Protein AF-A0AAW5JT83-F1 (afdb_monomer)

Foldseek 3Di:
DLQLWWAWDADPNDIDIDRQSDWDWDWDWDQADPVRDGDTDIDTDTDQWGDDPNDIGGFDDDPPVLSTSVSVCVVCVVVVVVVVVVVVVVVVVVD

InterPro domains:
  IPR014862 TrwC relaxase [PF08751] (3-95)

Radius of gyration: 16.68 Å; Cα contacts (8 Å, |Δi|>4): 148; chains: 1; bounding box: 38×32×41 Å

Mean predicted aligned error: 2.65 Å

Solvent-accessible surface area (backbone atoms only — not comparable to full-atom values): 5605 Å² total; per-residue (Å²): 113,47,82,56,24,22,25,68,47,75,55,99,90,45,77,47,74,43,80,46,55,40,71,49,73,50,80,44,81,47,53,59,39,98,87,70,43,88,36,80,46,68,51,72,47,70,53,75,42,30,55,55,96,91,39,81,40,50,54,19,76,32,89,84,82,44,70,11,29,63,43,47,50,60,76,39,46,68,58,52,52,49,51,53,52,52,55,51,48,56,57,62,77,70,109

Sequence (95 aa):
VEALASTRVMTDGQSETVLTGNLVMALFNHDTSRDQDPQLHTHVVVANVTQHNGEWKTLSSDKVGKTGFSENVLANRIAFGKIYQSELRQRVEAL

Secondary structure (DSSP, 8-state):
-GGG-EEEEEETTEEEEEE-----EEEEEEEE-TTSSEEEEEEEEEPS-EEETTEEEPPP--TTT--SHHHHHHHTHHHHHHHHHHHHHHHHHT-

pLDDT: mean 97.37, std 2.18, range [87.81, 98.75]

Structure (mmCIF, N/CA/C/O backbone):
data_AF-A0AAW5JT83-F1
#
_entry.id 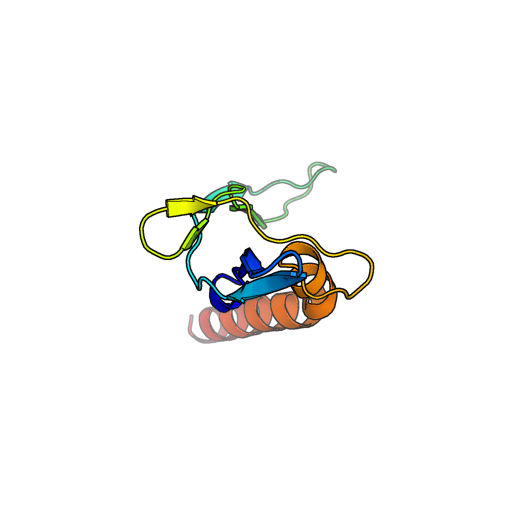  AF-A0AAW5JT83-F1
#
loop_
_atom_site.group_PDB
_atom_site.id
_atom_site.type_symbol
_atom_site.label_atom_id
_atom_site.label_alt_id
_atom_site.label_comp_id
_atom_site.label_asym_id
_atom_site.label_entity_id
_atom_site.label_seq_id
_atom_site.pdbx_PDB_ins_code
_atom_site.Cartn_x
_atom_site.Cartn_y
_atom_site.Cartn_z
_atom_site.occupancy
_atom_site.B_iso_or_equiv
_atom_site.auth_seq_id
_atom_site.auth_comp_id
_atom_site.auth_asym_id
_atom_site.auth_atom_id
_atom_site.pdbx_PDB_model_num
ATOM 1 N N . VAL A 1 1 ? 1.615 -6.202 2.737 1.00 96.06 1 VAL A N 1
ATOM 2 C CA . VAL A 1 1 ? 0.975 -4.906 3.074 1.00 96.06 1 VAL A CA 1
ATOM 3 C C . VAL A 1 1 ? -0.470 -5.104 3.504 1.00 96.06 1 VAL A C 1
ATOM 5 O O . VAL A 1 1 ? -0.795 -4.667 4.594 1.00 96.06 1 VAL A O 1
ATOM 8 N N . GLU A 1 2 ? -1.301 -5.808 2.727 1.00 98.06 2 GLU A N 1
ATOM 9 C CA . GLU A 1 2 ? -2.704 -6.112 3.081 1.00 98.06 2 GLU A CA 1
ATOM 10 C C . GLU A 1 2 ? -2.898 -6.715 4.480 1.00 98.06 2 GLU A C 1
ATOM 12 O O . GLU A 1 2 ? -3.801 -6.301 5.191 1.00 98.06 2 GLU A O 1
ATOM 17 N N . ALA A 1 3 ? -2.005 -7.600 4.932 1.00 98.00 3 ALA A N 1
ATOM 18 C CA . ALA A 1 3 ? -2.064 -8.163 6.286 1.00 98.00 3 ALA A CA 1
ATOM 19 C C . ALA A 1 3 ? -1.984 -7.118 7.424 1.00 98.00 3 ALA A C 1
ATOM 21 O O . ALA A 1 3 ? -2.327 -7.429 8.559 1.00 98.00 3 ALA A O 1
ATOM 22 N N . LEU A 1 4 ? -1.530 -5.890 7.141 1.00 98.25 4 LEU A N 1
ATOM 23 C CA . LEU A 1 4 ? -1.534 -4.778 8.099 1.00 98.25 4 LEU A CA 1
ATOM 24 C C . LEU A 1 4 ? -2.807 -3.924 8.027 1.00 98.25 4 LEU A C 1
ATOM 26 O O . LEU A 1 4 ? -2.967 -3.012 8.842 1.00 98.25 4 LEU A O 1
ATOM 30 N N . ALA A 1 5 ? -3.679 -4.162 7.040 1.00 98.56 5 ALA A N 1
ATOM 31 C CA . ALA A 1 5 ? -4.916 -3.417 6.865 1.00 98.56 5 ALA A CA 1
ATOM 32 C C . ALA A 1 5 ? -5.727 -3.463 8.155 1.00 98.56 5 ALA A C 1
ATOM 34 O O . ALA A 1 5 ? -5.938 -4.524 8.745 1.00 98.56 5 ALA A O 1
ATOM 35 N N . SER A 1 6 ? -6.136 -2.286 8.601 1.00 98.62 6 SER A N 1
ATOM 36 C CA . SER A 1 6 ? -6.883 -2.109 9.833 1.00 98.62 6 SER A CA 1
ATOM 37 C C . SER A 1 6 ? -7.814 -0.922 9.717 1.00 98.62 6 SER A C 1
ATOM 39 O O . SER A 1 6 ? -7.594 -0.013 8.916 1.00 98.62 6 SER A O 1
ATOM 41 N N . THR A 1 7 ? -8.845 -0.922 10.551 1.00 98.50 7 THR A N 1
ATOM 42 C CA . THR A 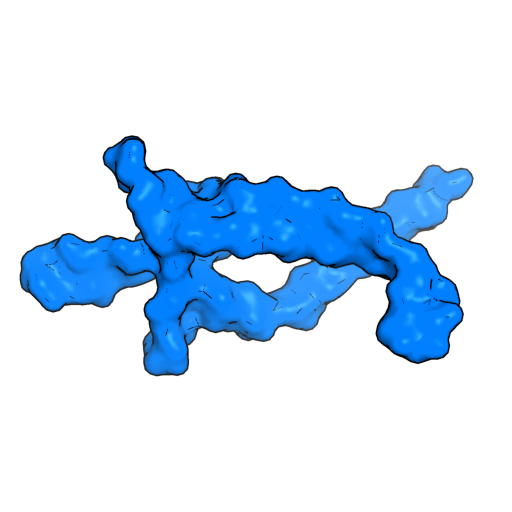1 7 ? -9.786 0.182 10.714 1.00 98.50 7 THR A CA 1
ATOM 43 C C . THR A 1 7 ? -9.913 0.549 12.187 1.00 98.50 7 THR A C 1
ATOM 45 O O . THR A 1 7 ? -9.445 -0.174 13.067 1.00 98.50 7 THR A O 1
ATOM 48 N N . ARG A 1 8 ? -10.513 1.705 12.458 1.00 97.06 8 ARG A N 1
ATOM 49 C CA . ARG A 1 8 ? -10.825 2.147 13.814 1.00 97.06 8 ARG A CA 1
ATOM 50 C C . ARG A 1 8 ? -12.241 1.702 14.169 1.00 97.06 8 ARG A C 1
ATOM 52 O O . ARG A 1 8 ? -13.175 1.969 13.415 1.00 97.06 8 ARG A O 1
ATOM 59 N N . VAL A 1 9 ? -12.397 1.071 15.324 1.00 96.31 9 VAL A N 1
ATOM 60 C CA . VAL A 1 9 ? -13.691 0.687 15.898 1.00 96.31 9 VAL A CA 1
ATOM 61 C C . VAL A 1 9 ? -13.856 1.410 17.233 1.00 96.31 9 VAL A C 1
ATOM 63 O O . VAL A 1 9 ? -12.873 1.663 17.926 1.00 96.31 9 VAL A O 1
ATOM 66 N N . MET A 1 10 ? -15.084 1.809 17.561 1.00 94.75 10 MET A N 1
ATOM 67 C CA . MET A 1 10 ? -15.415 2.394 18.857 1.00 94.75 10 MET A CA 1
ATOM 68 C C . MET A 1 10 ? -16.389 1.472 19.582 1.00 94.75 10 MET A C 1
ATOM 70 O O . MET A 1 10 ? -17.470 1.200 19.062 1.00 94.75 10 MET A O 1
ATOM 74 N N . THR A 1 11 ? -16.005 1.047 20.781 1.00 93.88 11 THR A N 1
ATOM 75 C CA . THR A 1 11 ? -16.780 0.161 21.652 1.00 93.88 11 THR A CA 1
ATOM 76 C C . THR A 1 11 ? -16.888 0.841 23.012 1.00 93.88 11 THR A C 1
ATOM 78 O O . THR A 1 11 ? -15.874 1.240 23.580 1.00 93.88 11 THR A O 1
ATOM 81 N N . ASP A 1 12 ? -18.110 1.070 23.499 1.00 95.12 12 ASP A N 1
ATOM 82 C CA . ASP A 1 12 ? -18.378 1.717 24.797 1.00 95.12 12 ASP A CA 1
ATOM 83 C C . ASP A 1 12 ? -17.623 3.048 25.017 1.00 95.12 12 ASP A C 1
ATOM 85 O O . ASP A 1 12 ? -17.131 3.356 26.103 1.00 95.12 12 ASP A O 1
ATOM 89 N N . GLY A 1 13 ? -17.501 3.852 23.952 1.00 93.88 13 GLY A N 1
ATOM 90 C CA . GLY A 1 13 ? -16.814 5.150 23.969 1.00 93.88 13 GLY A CA 1
ATOM 91 C C . GLY A 1 13 ? -15.283 5.080 23.905 1.00 93.88 13 GLY A C 1
ATOM 92 O O . GLY A 1 13 ? -14.631 6.123 23.849 1.00 93.88 13 GLY A O 1
ATOM 93 N N . GLN A 1 14 ? -14.697 3.883 23.862 1.00 92.44 14 GLN A N 1
ATOM 94 C CA 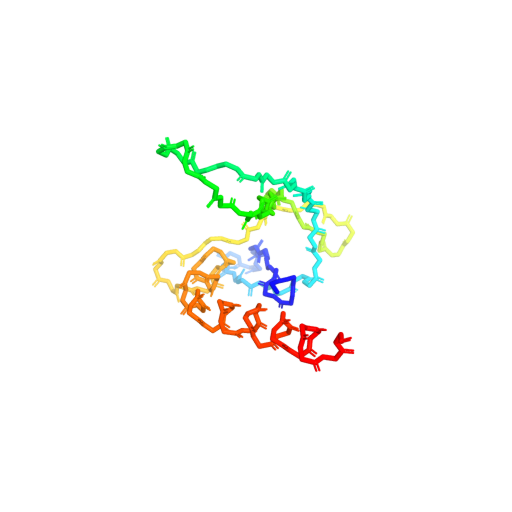. GLN A 1 14 ? -13.260 3.675 23.693 1.00 92.44 14 GLN A CA 1
ATOM 95 C C . GLN A 1 14 ? -12.945 3.298 22.247 1.00 92.44 14 GLN A C 1
ATOM 97 O O . GLN A 1 14 ? -13.613 2.464 21.641 1.00 92.44 14 GLN A O 1
ATOM 102 N N . SER A 1 15 ? -11.934 3.948 21.673 1.00 92.19 15 SER A N 1
ATOM 103 C CA . SER A 1 15 ? -11.496 3.696 20.303 1.00 92.19 15 SER A CA 1
ATOM 104 C C . SER A 1 15 ? -10.346 2.699 20.286 1.00 92.19 15 SER A C 1
ATOM 106 O O . SER A 1 15 ? -9.349 2.900 20.974 1.00 92.19 15 SER A O 1
ATOM 108 N N . GLU A 1 16 ? -10.427 1.715 19.400 1.00 94.56 16 GLU A N 1
ATOM 109 C CA . GLU A 1 16 ? -9.377 0.726 19.162 1.00 94.56 16 GLU A CA 1
ATOM 110 C C . GLU A 1 16 ? -9.105 0.540 17.663 1.00 94.56 16 GLU A C 1
ATOM 112 O O . GLU A 1 16 ? -9.945 0.846 16.811 1.00 94.56 16 GLU A O 1
ATOM 117 N N . THR A 1 17 ? -7.904 0.063 17.336 1.00 97.12 17 THR A N 1
ATOM 118 C CA . THR A 1 17 ? -7.532 -0.314 15.969 1.00 97.12 17 THR A CA 1
ATOM 119 C C . THR A 1 17 ? -7.679 -1.823 15.818 1.00 97.12 17 THR A C 1
ATOM 121 O O . THR A 1 17 ? -7.054 -2.578 16.558 1.00 97.12 17 THR A O 1
ATOM 124 N N . VAL A 1 18 ? -8.464 -2.262 14.834 1.00 97.50 18 VAL A N 1
ATOM 125 C CA . VAL A 1 18 ? -8.733 -3.682 14.562 1.00 97.50 18 VAL A CA 1
ATOM 126 C C . VAL A 1 18 ? -8.247 -4.032 13.161 1.00 97.50 18 VAL A C 1
ATOM 128 O O . VAL A 1 18 ? -8.482 -3.279 12.212 1.00 97.50 18 VAL A O 1
ATOM 131 N N . LEU A 1 19 ? -7.558 -5.167 13.021 1.00 98.38 19 LEU A N 1
ATOM 132 C CA . LEU A 1 19 ? -7.118 -5.682 11.724 1.00 98.38 19 LEU A CA 1
ATOM 133 C C . LEU A 1 19 ? -8.321 -6.133 10.888 1.00 98.38 19 LEU A C 1
ATOM 135 O O . LEU A 1 19 ? -9.202 -6.838 11.371 1.00 98.38 19 LEU A O 1
ATOM 139 N N . THR A 1 20 ? -8.327 -5.752 9.617 1.00 98.44 20 THR A N 1
ATOM 140 C CA . THR A 1 20 ? -9.356 -6.128 8.639 1.00 98.44 20 THR A CA 1
ATOM 141 C C . THR A 1 20 ? -8.819 -7.083 7.579 1.00 98.44 20 THR A C 1
ATOM 143 O O . THR A 1 20 ? -9.578 -7.878 7.031 1.00 98.44 20 THR A O 1
ATOM 146 N N . GLY A 1 21 ? -7.515 -7.021 7.285 1.00 98.31 21 GLY A N 1
ATOM 147 C CA . GLY A 1 21 ? -6.843 -7.950 6.373 1.00 98.31 21 GLY A CA 1
ATOM 148 C C . GLY A 1 21 ? -7.319 -7.891 4.919 1.00 98.31 21 GLY A C 1
ATOM 149 O O . GLY A 1 21 ? -7.128 -8.862 4.197 1.00 98.31 21 GLY A O 1
ATOM 150 N N . ASN A 1 22 ? -7.951 -6.793 4.494 1.00 98.75 22 ASN A N 1
ATOM 151 C CA . ASN A 1 22 ? -8.413 -6.604 3.118 1.00 98.75 22 ASN A CA 1
ATOM 152 C C . ASN A 1 22 ? -8.230 -5.151 2.658 1.00 98.75 22 ASN A C 1
ATOM 154 O O . ASN A 1 22 ? -8.439 -4.214 3.435 1.00 98.75 22 ASN A O 1
ATOM 158 N N . LEU A 1 23 ? -7.843 -4.962 1.394 1.00 98.69 23 LEU A N 1
ATOM 159 C CA . LEU A 1 23 ? -7.640 -3.650 0.770 1.00 98.69 23 LEU A CA 1
ATOM 160 C C . LEU A 1 23 ? -8.230 -3.601 -0.641 1.00 98.69 23 LEU A C 1
ATOM 162 O O . LEU A 1 23 ? -8.288 -4.605 -1.344 1.00 98.69 23 LEU A O 1
ATOM 166 N N . VAL A 1 24 ? -8.556 -2.391 -1.098 1.00 98.62 24 VAL A N 1
ATOM 167 C CA . VAL A 1 24 ? -8.739 -2.094 -2.525 1.00 98.62 24 VAL A CA 1
ATOM 168 C C . VAL A 1 24 ? -7.492 -1.362 -3.021 1.00 98.62 24 VAL A C 1
ATOM 170 O O . VAL A 1 24 ? -7.133 -0.309 -2.487 1.00 98.62 24 VAL A O 1
ATOM 173 N N . MET A 1 25 ? -6.812 -1.929 -4.021 1.00 98.69 25 MET A N 1
ATOM 174 C CA . MET A 1 25 ? -5.545 -1.410 -4.547 1.00 98.69 25 MET A CA 1
ATOM 175 C C . MET A 1 25 ? -5.550 -1.353 -6.075 1.00 98.69 25 MET A C 1
ATOM 177 O O . MET A 1 25 ? -6.071 -2.253 -6.729 1.00 98.69 25 MET A O 1
ATOM 181 N N . ALA A 1 26 ? -4.917 -0.325 -6.637 1.00 98.69 26 ALA A N 1
ATOM 182 C CA . ALA A 1 26 ? -4.634 -0.212 -8.065 1.00 98.69 26 ALA A CA 1
ATOM 183 C C . ALA A 1 26 ? -3.118 -0.119 -8.287 1.00 98.69 26 ALA A C 1
ATOM 185 O O . ALA A 1 26 ? -2.431 0.623 -7.584 1.00 98.69 26 ALA A O 1
ATOM 186 N N . LEU A 1 27 ? -2.597 -0.902 -9.234 1.00 98.75 27 LEU A N 1
ATOM 187 C CA . LEU A 1 27 ? -1.169 -0.992 -9.536 1.00 98.75 27 LEU A CA 1
ATOM 188 C C . LEU A 1 27 ? -0.900 -0.347 -10.895 1.00 98.75 27 LEU A C 1
ATOM 190 O O . LEU A 1 27 ? -1.429 -0.799 -11.908 1.00 98.75 27 LEU A O 1
ATOM 194 N N . PHE A 1 28 ? -0.052 0.678 -10.911 1.00 98.75 28 PHE A N 1
ATOM 195 C CA . PHE A 1 28 ? 0.353 1.382 -12.127 1.00 98.75 28 PHE A CA 1
ATOM 196 C C . PHE A 1 28 ? 1.862 1.242 -12.312 1.00 98.75 28 PHE A C 1
ATOM 198 O O . PHE A 1 28 ? 2.629 1.718 -11.477 1.00 98.75 28 PHE A O 1
ATOM 205 N N . ASN A 1 29 ? 2.287 0.572 -13.382 1.00 98.69 29 ASN A N 1
ATOM 206 C CA . ASN A 1 29 ? 3.702 0.404 -13.712 1.00 98.69 29 ASN A CA 1
ATOM 207 C C . ASN A 1 29 ? 4.178 1.563 -14.576 1.00 98.69 29 ASN A C 1
ATOM 209 O O . ASN A 1 29 ? 3.588 1.827 -15.621 1.00 98.69 29 ASN A O 1
ATOM 213 N N . HIS A 1 30 ? 5.247 2.214 -14.142 1.00 98.50 30 HIS A N 1
ATOM 214 C CA . HIS A 1 30 ? 5.903 3.322 -14.820 1.00 98.50 30 HIS A CA 1
ATOM 215 C C . HIS A 1 30 ? 7.385 2.983 -15.036 1.00 98.50 30 HIS A C 1
ATOM 217 O O . HIS A 1 30 ? 7.954 2.141 -14.338 1.00 98.50 30 HIS A O 1
ATOM 223 N N . ASP A 1 31 ? 8.018 3.652 -15.992 1.00 98.56 31 ASP A N 1
ATOM 224 C CA . ASP A 1 31 ? 9.380 3.359 -16.458 1.00 98.56 31 ASP A CA 1
ATOM 225 C C . ASP A 1 31 ? 10.361 4.532 -16.315 1.00 98.56 31 ASP A C 1
ATOM 227 O O . ASP A 1 31 ? 11.566 4.346 -16.492 1.00 98.56 31 ASP A O 1
ATOM 231 N N . THR A 1 32 ? 9.869 5.716 -15.951 1.00 98.31 32 THR A N 1
ATOM 232 C CA . THR A 1 32 ? 10.634 6.966 -15.979 1.00 98.31 32 THR A CA 1
ATOM 233 C C . THR A 1 32 ? 10.562 7.685 -14.631 1.00 98.31 32 THR A C 1
ATOM 235 O O . THR A 1 32 ? 9.490 7.802 -14.033 1.00 98.31 32 THR A O 1
ATOM 238 N N . SER A 1 33 ? 11.704 8.154 -14.127 1.00 98.38 33 SER A N 1
ATOM 239 C CA . SER A 1 33 ? 11.823 8.859 -12.848 1.00 98.38 33 SER A CA 1
ATOM 240 C C . SER A 1 33 ? 11.317 10.305 -12.934 1.00 98.38 33 SER A C 1
ATOM 242 O O . SER A 1 33 ? 11.014 10.829 -14.005 1.00 98.38 33 SER A O 1
ATOM 244 N N . ARG A 1 34 ? 11.269 11.000 -11.789 1.00 97.81 34 ARG A N 1
ATOM 245 C CA . ARG A 1 34 ? 10.967 12.444 -11.754 1.00 97.81 34 ARG A CA 1
ATOM 246 C C . ARG A 1 34 ? 12.004 13.294 -12.494 1.00 97.81 34 ARG A C 1
ATOM 248 O O . ARG A 1 34 ? 11.641 14.347 -13.007 1.00 97.81 34 ARG A O 1
ATOM 255 N N . ASP A 1 35 ? 13.243 12.815 -12.559 1.00 98.44 35 ASP A N 1
ATOM 256 C CA . ASP A 1 35 ? 14.362 13.469 -13.243 1.00 98.44 35 ASP A CA 1
ATOM 257 C C . ASP A 1 35 ? 14.494 13.000 -14.707 1.00 98.44 35 ASP A C 1
ATOM 259 O O . ASP A 1 35 ? 15.445 13.360 -15.389 1.00 98.44 35 ASP A O 1
ATOM 263 N N . GLN A 1 36 ? 13.509 12.241 -15.210 1.00 97.75 36 GLN A N 1
ATOM 264 C CA . GLN A 1 36 ? 13.439 11.684 -16.569 1.00 97.75 36 GLN A CA 1
ATOM 265 C C . GLN A 1 36 ? 14.461 10.582 -16.893 1.00 97.75 36 GLN A C 1
ATOM 267 O O . GLN A 1 36 ? 14.640 10.216 -18.054 1.00 97.75 36 GLN A O 1
ATOM 272 N N . ASP A 1 37 ? 15.080 10.000 -15.868 1.00 98.62 37 ASP A N 1
ATOM 273 C CA . ASP A 1 37 ? 15.951 8.833 -16.016 1.00 98.62 37 A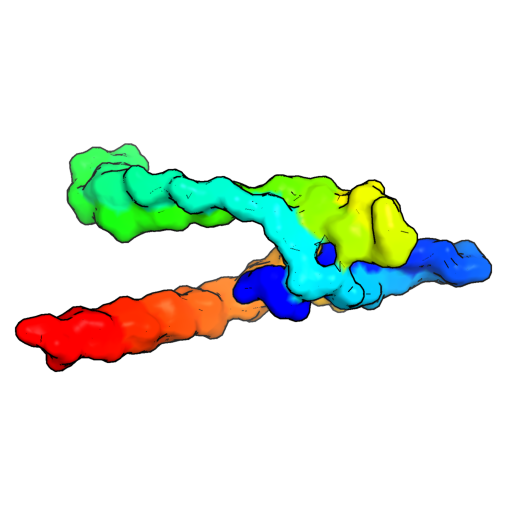SP A CA 1
ATOM 274 C C . ASP A 1 37 ? 15.153 7.518 -16.032 1.00 98.62 37 ASP A C 1
ATOM 276 O O . ASP A 1 37 ? 14.095 7.436 -15.396 1.00 98.62 37 ASP A O 1
ATOM 280 N N . PRO A 1 38 ? 15.669 6.443 -16.664 1.00 98.69 38 PRO A N 1
ATOM 281 C CA . PRO A 1 38 ? 15.078 5.114 -16.561 1.00 98.69 38 PRO A CA 1
ATOM 282 C C . PRO A 1 38 ? 14.966 4.655 -15.103 1.00 98.69 38 PRO A C 1
ATOM 284 O O . PRO A 1 38 ? 15.959 4.495 -14.390 1.00 98.69 38 PRO A O 1
ATOM 287 N N . GLN A 1 39 ? 13.738 4.412 -14.660 1.00 98.62 39 GLN A N 1
ATOM 288 C CA . GLN A 1 39 ? 13.433 3.942 -13.316 1.00 98.62 39 GLN A CA 1
ATOM 289 C C . GLN A 1 39 ? 12.129 3.147 -13.345 1.00 98.62 39 GLN A C 1
ATOM 291 O O . GLN A 1 39 ? 11.043 3.703 -13.191 1.00 98.62 39 GLN A O 1
ATOM 296 N N . LEU A 1 40 ? 12.233 1.825 -13.504 1.00 98.38 40 LEU A N 1
ATOM 297 C CA . LEU A 1 40 ? 11.081 0.932 -13.394 1.00 98.38 40 LEU A CA 1
ATOM 298 C C . LEU A 1 40 ? 10.530 0.963 -11.962 1.00 98.38 40 LEU A C 1
ATOM 300 O O . LEU A 1 40 ? 11.236 0.622 -11.009 1.00 98.38 40 LEU A O 1
ATOM 304 N N . HIS A 1 41 ? 9.268 1.358 -11.806 1.00 98.50 41 HIS A N 1
ATOM 305 C CA . HIS A 1 41 ? 8.587 1.378 -10.515 1.00 98.50 41 HIS A CA 1
ATOM 306 C C . HIS A 1 41 ? 7.080 1.163 -10.659 1.00 98.50 41 HIS A C 1
ATOM 308 O O . HIS A 1 41 ? 6.484 1.415 -11.704 1.00 98.50 41 HIS A O 1
ATOM 314 N N . THR A 1 42 ? 6.450 0.719 -9.573 1.00 98.69 42 THR A N 1
ATOM 315 C CA . THR A 1 42 ? 4.999 0.537 -9.503 1.00 98.69 42 THR A CA 1
ATOM 316 C C . THR A 1 42 ? 4.413 1.473 -8.456 1.00 98.69 42 THR A C 1
ATOM 318 O O . THR A 1 42 ? 4.756 1.395 -7.275 1.00 98.69 42 THR A O 1
ATOM 321 N N . HIS A 1 43 ? 3.472 2.321 -8.862 1.00 98.56 43 HIS A N 1
ATOM 322 C CA . HIS A 1 43 ? 2.585 3.003 -7.931 1.00 98.56 43 HIS A CA 1
ATOM 323 C C . HIS A 1 43 ? 1.489 2.037 -7.489 1.00 98.56 43 HIS A C 1
ATOM 325 O O . HIS A 1 43 ? 0.566 1.739 -8.245 1.00 98.56 43 HIS A O 1
ATOM 331 N N . VAL A 1 44 ? 1.587 1.555 -6.251 1.00 98.44 44 VAL A N 1
ATOM 332 C CA . VAL A 1 44 ? 0.513 0.799 -5.597 1.00 98.44 44 VAL A CA 1
ATOM 333 C C . VAL A 1 44 ? -0.367 1.790 -4.840 1.00 98.44 44 VAL A C 1
ATOM 335 O O . VAL A 1 44 ? -0.051 2.194 -3.721 1.00 98.44 44 VAL A O 1
ATOM 338 N N . VAL A 1 45 ? -1.453 2.228 -5.472 1.00 98.56 45 VAL A N 1
ATOM 339 C CA . VAL A 1 45 ? -2.415 3.157 -4.872 1.00 98.56 45 VAL A CA 1
ATOM 340 C C . VAL A 1 45 ? -3.387 2.361 -4.011 1.00 98.56 45 VAL A C 1
ATOM 342 O O . VAL A 1 45 ? -4.132 1.530 -4.524 1.00 98.56 45 VAL A O 1
ATOM 345 N N . VAL A 1 46 ? -3.382 2.618 -2.703 1.00 98.56 46 VAL A N 1
ATOM 346 C CA . VAL A 1 46 ? -4.289 1.992 -1.731 1.00 98.56 46 VAL A CA 1
ATOM 347 C C . VAL A 1 46 ? -5.456 2.940 -1.465 1.00 98.56 46 VAL A C 1
ATOM 349 O O . VAL A 1 46 ? -5.246 4.062 -1.001 1.00 98.56 46 VAL A O 1
ATOM 352 N N . ALA A 1 47 ? -6.683 2.510 -1.754 1.00 98.62 47 ALA A N 1
ATOM 353 C CA . ALA A 1 47 ? -7.871 3.299 -1.449 1.00 98.62 47 ALA A CA 1
ATOM 354 C C . ALA A 1 47 ? -8.112 3.343 0.070 1.00 98.62 47 ALA A C 1
ATOM 356 O O . ALA A 1 47 ? -7.882 2.357 0.769 1.00 98.62 47 ALA A O 1
ATOM 357 N N . ASN A 1 48 ? -8.611 4.470 0.592 1.00 98.69 48 ASN A N 1
ATOM 358 C CA . ASN A 1 48 ? -8.934 4.629 2.016 1.00 98.69 48 ASN A CA 1
ATOM 359 C C . ASN A 1 48 ? -10.257 3.933 2.394 1.00 98.69 48 ASN A C 1
ATOM 361 O O . ASN A 1 48 ? -11.166 4.556 2.942 1.00 98.69 48 ASN A O 1
ATOM 365 N N . VAL A 1 49 ? -10.373 2.653 2.049 1.00 98.38 49 VAL A N 1
ATOM 366 C CA . VAL A 1 49 ? -11.521 1.800 2.344 1.00 98.38 49 VAL A CA 1
ATOM 367 C C . VAL A 1 49 ? -11.048 0.390 2.683 1.00 98.38 49 VAL A C 1
ATOM 369 O O . VAL A 1 49 ? -10.130 -0.146 2.065 1.00 98.38 49 VAL A O 1
ATOM 372 N N . THR A 1 50 ? -11.694 -0.216 3.668 1.00 98.75 50 THR A N 1
ATOM 373 C CA . THR A 1 50 ? -11.531 -1.622 4.034 1.00 98.75 50 THR A CA 1
ATOM 374 C C . THR A 1 50 ? -12.844 -2.136 4.613 1.00 98.75 50 THR A C 1
ATOM 376 O O . THR A 1 50 ? -13.598 -1.368 5.218 1.00 98.75 50 THR A O 1
ATOM 379 N N . GLN A 1 51 ? -13.156 -3.409 4.396 1.00 98.56 51 GLN A N 1
ATOM 380 C CA . GLN A 1 51 ? -14.376 -4.020 4.898 1.00 98.56 51 GLN A CA 1
ATOM 381 C C . GLN A 1 51 ? -14.151 -4.607 6.296 1.00 98.56 51 GLN A C 1
ATOM 383 O O . GLN A 1 51 ? -13.177 -5.320 6.537 1.00 98.56 51 GLN A O 1
ATOM 388 N N . HIS A 1 52 ? -15.075 -4.339 7.216 1.00 98.38 52 HIS A N 1
ATOM 389 C CA . HIS A 1 52 ? -15.103 -4.920 8.555 1.00 98.38 52 HIS A CA 1
ATOM 390 C C . HIS A 1 52 ? -16.555 -5.214 8.944 1.00 98.38 52 HIS A C 1
ATOM 392 O O . HIS A 1 52 ? -17.374 -4.298 8.995 1.00 98.38 52 HIS A O 1
ATOM 398 N N . ASN A 1 53 ? -16.879 -6.485 9.203 1.00 96.81 53 ASN A N 1
ATOM 399 C CA . ASN A 1 53 ? -18.232 -6.954 9.544 1.00 96.81 53 ASN A CA 1
ATOM 400 C C . ASN A 1 53 ? -19.322 -6.508 8.548 1.00 96.81 53 ASN A C 1
ATOM 402 O O . ASN A 1 53 ? -20.398 -6.071 8.942 1.00 96.81 53 ASN A O 1
ATOM 406 N N . GLY A 1 54 ? -19.036 -6.602 7.245 1.00 97.31 54 GLY A N 1
ATOM 407 C CA . GLY A 1 54 ? -19.977 -6.244 6.173 1.00 97.31 54 GLY A CA 1
ATOM 408 C C . GLY A 1 54 ? -20.058 -4.748 5.852 1.00 97.31 54 GLY A C 1
ATOM 409 O O . GLY A 1 54 ? -20.626 -4.381 4.827 1.00 97.31 54 GLY A O 1
ATOM 410 N N . GLU A 1 55 ? -19.435 -3.886 6.656 1.00 97.50 55 GLU A N 1
ATOM 411 C CA . GLU A 1 55 ? -19.408 -2.438 6.443 1.00 97.50 55 GLU A CA 1
ATOM 412 C C . GLU A 1 55 ? -18.088 -1.984 5.819 1.00 97.50 55 GLU A C 1
ATOM 414 O O . GLU A 1 55 ? -17.020 -2.496 6.157 1.00 97.50 55 GLU A O 1
ATOM 419 N N . TRP A 1 56 ? -18.148 -0.968 4.958 1.00 98.38 56 TRP A N 1
ATOM 420 C CA . TRP A 1 56 ? -16.962 -0.265 4.472 1.00 98.38 56 TRP A CA 1
ATOM 421 C C . TRP A 1 56 ? -16.574 0.847 5.443 1.00 98.38 56 TRP A C 1
ATOM 423 O O . TRP A 1 56 ? -17.385 1.716 5.760 1.00 98.38 56 TRP A O 1
ATOM 433 N N . LYS A 1 57 ? -15.320 0.835 5.896 1.00 98.44 57 LYS A N 1
ATOM 434 C CA . LYS A 1 57 ? -14.754 1.822 6.825 1.00 98.44 57 LYS A CA 1
ATOM 435 C C . LYS A 1 57 ? -13.457 2.392 6.271 1.00 98.44 57 LYS A C 1
ATOM 437 O O . LYS A 1 57 ? -12.838 1.801 5.388 1.00 98.44 57 LYS A O 1
ATOM 442 N N . THR A 1 58 ? -13.024 3.534 6.796 1.00 98.44 58 THR A N 1
ATOM 443 C CA . THR A 1 58 ? -11.709 4.092 6.455 1.00 98.44 58 THR A CA 1
ATOM 444 C C . THR A 1 58 ? -10.592 3.240 7.048 1.00 98.44 58 THR A C 1
ATOM 446 O O . THR A 1 58 ? -10.774 2.586 8.080 1.00 98.44 58 TH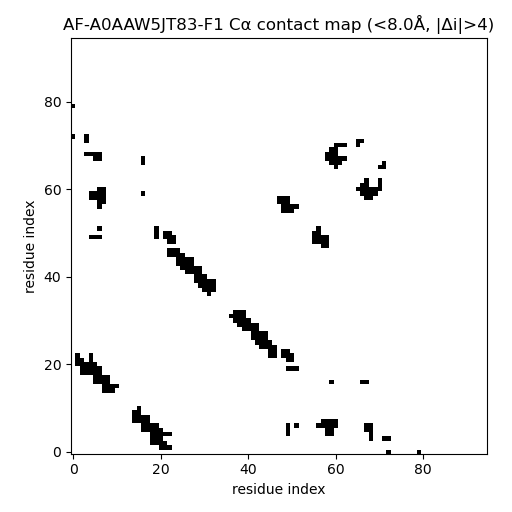R A O 1
ATOM 449 N N . LEU A 1 59 ? -9.411 3.292 6.440 1.00 98.56 59 LEU A N 1
ATOM 450 C CA . LEU A 1 59 ? -8.211 2.727 7.042 1.00 98.56 59 LEU A CA 1
ATOM 451 C C . LEU A 1 59 ? -7.868 3.483 8.329 1.00 98.56 59 LEU A C 1
ATOM 453 O O . LEU A 1 59 ? -8.119 4.685 8.463 1.00 98.56 59 LEU A O 1
ATOM 457 N N . SER A 1 60 ? -7.334 2.760 9.306 1.00 97.19 60 SER A N 1
ATOM 458 C CA . SER A 1 60 ? -6.979 3.313 10.605 1.00 97.19 60 SER A CA 1
ATOM 459 C C . SER A 1 60 ? -5.795 4.279 10.478 1.00 97.19 60 SER A C 1
ATOM 461 O O . SER A 1 60 ? -4.841 4.052 9.731 1.00 97.19 60 SER A O 1
ATOM 463 N N . SER A 1 61 ? -5.841 5.354 11.260 1.00 94.19 61 SER A N 1
ATOM 464 C CA . SER A 1 61 ? -4.687 6.206 11.535 1.00 94.19 61 SER A CA 1
ATOM 465 C C . SER A 1 61 ? -4.655 6.503 13.025 1.00 94.19 61 SER A C 1
ATOM 467 O O . SER A 1 61 ? -5.680 6.824 13.638 1.00 94.19 61 SER A O 1
ATOM 469 N N . ASP A 1 62 ? -3.476 6.372 13.614 1.00 91.81 62 ASP A N 1
ATOM 470 C CA . ASP A 1 62 ? -3.219 6.699 15.010 1.00 91.81 62 ASP A CA 1
ATOM 471 C C . ASP A 1 62 ? -1.772 7.166 15.145 1.00 91.81 62 ASP A C 1
ATOM 473 O O . ASP A 1 62 ? -0.854 6.378 15.340 1.00 91.81 62 ASP A O 1
ATOM 477 N N . LYS A 1 63 ? -1.559 8.477 15.033 1.00 87.81 63 LYS A N 1
ATOM 478 C CA . LYS A 1 63 ? -0.216 9.068 15.090 1.00 87.81 63 LYS A CA 1
ATOM 479 C C . LYS A 1 63 ? 0.400 9.051 16.491 1.00 87.81 63 LYS A C 1
ATOM 481 O O . LYS A 1 63 ? 1.616 9.199 16.600 1.00 87.81 63 LYS A O 1
ATOM 486 N N . VAL A 1 64 ? -0.418 8.905 17.537 1.00 88.94 64 VAL A N 1
ATOM 487 C CA . VAL A 1 64 ? 0.037 8.937 18.933 1.00 88.94 64 VAL A CA 1
ATOM 488 C C . VAL A 1 64 ? 0.480 7.543 19.357 1.00 88.94 64 VAL A C 1
ATOM 490 O O . VAL A 1 64 ? 1.650 7.354 19.685 1.00 88.94 64 VAL A O 1
ATOM 493 N N . GLY A 1 65 ? -0.421 6.561 19.290 1.00 91.00 65 GLY A N 1
ATOM 494 C CA . GLY A 1 65 ? -0.123 5.172 19.643 1.00 91.00 65 GLY A CA 1
ATOM 495 C C . GLY A 1 65 ? 0.595 4.398 18.537 1.00 91.00 65 GLY A C 1
ATOM 496 O O . GLY A 1 65 ? 1.121 3.319 18.794 1.00 91.00 65 GLY A O 1
ATOM 497 N N . LYS A 1 66 ? 0.657 4.946 17.313 1.00 94.06 66 LYS A N 1
ATOM 498 C CA . LYS A 1 66 ? 1.252 4.311 16.121 1.00 94.06 66 LYS A CA 1
ATOM 499 C C . LYS A 1 66 ? 0.645 2.944 15.806 1.00 94.06 66 LYS A C 1
ATOM 501 O O . LYS A 1 66 ? 1.303 2.090 15.220 1.00 94.06 66 LYS A O 1
ATOM 506 N N . THR A 1 67 ? -0.623 2.754 16.170 1.00 94.88 67 THR A N 1
ATOM 507 C CA . THR A 1 67 ? -1.356 1.506 15.925 1.00 94.88 67 THR A CA 1
ATOM 508 C C . THR A 1 67 ? -2.020 1.468 14.549 1.00 94.88 67 THR A C 1
ATOM 510 O O . THR A 1 67 ? -2.406 0.397 14.094 1.00 94.88 67 THR A O 1
ATOM 513 N N . GLY A 1 68 ? -2.129 2.613 13.866 1.00 97.12 68 GLY A N 1
ATOM 514 C CA . GLY A 1 68 ? -2.830 2.736 12.591 1.00 97.12 68 GLY A CA 1
ATOM 515 C C . GLY A 1 68 ? -2.107 2.104 11.397 1.00 97.12 68 GLY A C 1
ATOM 516 O O . GLY A 1 68 ? -0.909 1.802 11.443 1.00 97.12 68 GLY A O 1
ATOM 517 N N . PHE A 1 69 ? -2.834 1.923 10.296 1.00 98.12 69 PHE A N 1
ATOM 518 C CA . PHE A 1 69 ? -2.339 1.308 9.066 1.00 98.12 69 PHE A CA 1
ATOM 519 C C . PHE A 1 69 ? -1.156 2.086 8.480 1.00 98.12 69 PHE A C 1
ATOM 521 O O . PHE A 1 69 ? -0.097 1.506 8.231 1.00 98.12 69 PHE A O 1
ATOM 528 N N . SER A 1 70 ? -1.298 3.404 8.298 1.00 95.62 70 SER A N 1
ATOM 529 C CA . SER A 1 70 ? -0.241 4.250 7.726 1.00 95.62 70 SER A CA 1
ATOM 530 C C . SER A 1 70 ? 1.023 4.252 8.577 1.00 95.62 70 SER A C 1
ATOM 532 O O . SER A 1 70 ? 2.134 4.191 8.045 1.00 95.62 70 SER A O 1
ATOM 534 N N . GLU A 1 71 ? 0.865 4.289 9.900 1.00 97.44 71 GLU A N 1
ATOM 535 C CA . GLU A 1 71 ? 1.989 4.289 10.830 1.00 97.44 71 GLU A CA 1
ATOM 536 C C . GLU A 1 71 ? 2.740 2.954 10.791 1.00 97.44 71 GLU A C 1
ATOM 538 O O . GLU A 1 71 ? 3.971 2.952 10.720 1.00 97.44 71 GLU A O 1
ATOM 543 N N . ASN A 1 72 ? 2.023 1.828 10.736 1.00 97.75 72 ASN A N 1
ATOM 544 C CA . ASN A 1 72 ? 2.631 0.505 10.611 1.00 97.75 72 ASN A CA 1
ATOM 545 C C . ASN A 1 72 ? 3.319 0.297 9.255 1.00 97.75 72 ASN A C 1
ATOM 547 O O . ASN A 1 72 ? 4.410 -0.278 9.205 1.00 97.75 72 ASN A O 1
ATOM 551 N N . VAL A 1 73 ? 2.741 0.800 8.158 1.00 97.31 73 VAL A N 1
ATOM 552 C CA . VAL A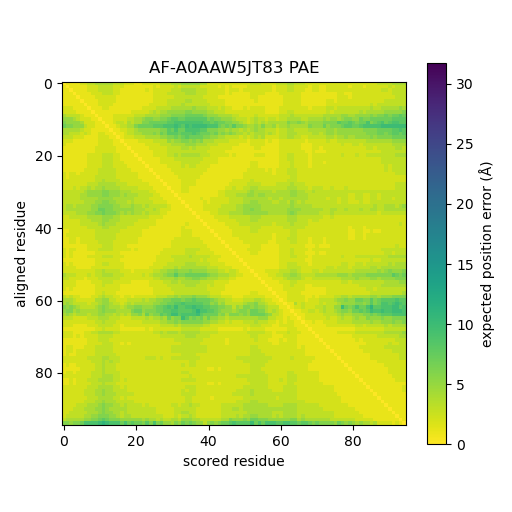 1 73 ? 3.400 0.782 6.842 1.00 97.31 73 VAL A CA 1
ATOM 553 C C . VAL A 1 73 ? 4.703 1.578 6.884 1.00 97.31 73 VAL A C 1
ATOM 555 O O . VAL A 1 73 ? 5.741 1.091 6.431 1.00 97.31 73 VAL A O 1
ATOM 558 N N . LEU A 1 74 ? 4.681 2.773 7.479 1.00 96.50 74 LEU A N 1
ATOM 559 C CA . LEU A 1 74 ? 5.862 3.625 7.582 1.00 96.50 74 LEU A CA 1
ATOM 560 C C . LEU A 1 74 ? 6.946 3.011 8.479 1.00 96.50 74 LEU A C 1
ATOM 562 O O . LEU A 1 74 ? 8.121 3.025 8.106 1.00 96.50 74 LEU A O 1
ATOM 566 N N . ALA A 1 75 ? 6.562 2.443 9.626 1.00 97.75 75 ALA A N 1
ATOM 567 C CA . ALA A 1 75 ? 7.478 1.776 10.550 1.00 97.7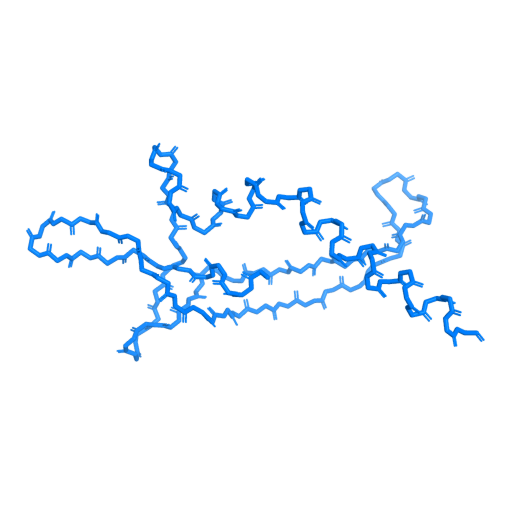5 75 ALA A CA 1
ATOM 568 C C . ALA A 1 75 ? 8.189 0.576 9.898 1.00 97.75 75 ALA A C 1
ATOM 570 O O . ALA A 1 75 ? 9.363 0.331 10.166 1.00 97.75 75 ALA A O 1
ATOM 571 N N . ASN A 1 76 ? 7.511 -0.121 8.980 1.00 98.12 76 ASN A N 1
ATOM 572 C CA . ASN A 1 76 ? 8.031 -1.303 8.292 1.00 98.12 76 ASN A CA 1
ATOM 573 C C . ASN A 1 76 ? 8.580 -1.021 6.881 1.00 98.12 76 ASN A C 1
ATOM 575 O O . ASN A 1 76 ? 8.905 -1.959 6.151 1.00 98.12 76 ASN A O 1
ATOM 579 N N . ARG A 1 77 ? 8.742 0.249 6.477 1.00 97.94 77 ARG A N 1
ATOM 580 C CA . ARG A 1 77 ? 9.119 0.625 5.096 1.00 97.94 77 ARG A CA 1
ATOM 581 C C . ARG A 1 77 ? 10.387 -0.066 4.577 1.00 97.94 77 ARG A C 1
ATOM 583 O O . ARG A 1 77 ? 10.435 -0.486 3.426 1.00 97.94 77 ARG A O 1
ATOM 590 N N . ILE A 1 78 ? 11.403 -0.222 5.431 1.00 98.50 78 ILE A N 1
ATOM 591 C CA . ILE A 1 78 ? 12.667 -0.879 5.062 1.00 98.50 78 ILE A CA 1
ATOM 592 C C . ILE A 1 78 ? 12.470 -2.389 4.911 1.00 98.50 78 ILE A C 1
ATOM 594 O O . ILE A 1 78 ? 13.009 -2.986 3.983 1.00 98.50 78 ILE A O 1
ATOM 598 N N . ALA A 1 79 ? 11.679 -3.007 5.791 1.00 98.62 79 ALA A N 1
ATOM 599 C CA . ALA A 1 79 ? 11.370 -4.430 5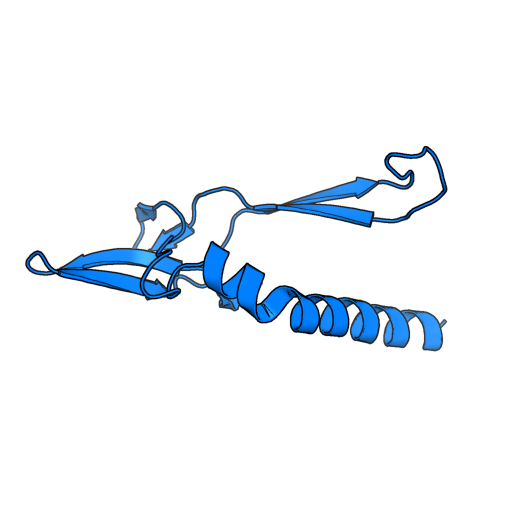.706 1.00 98.62 79 ALA A CA 1
ATOM 600 C C . ALA A 1 79 ? 10.584 -4.750 4.425 1.00 98.62 79 ALA A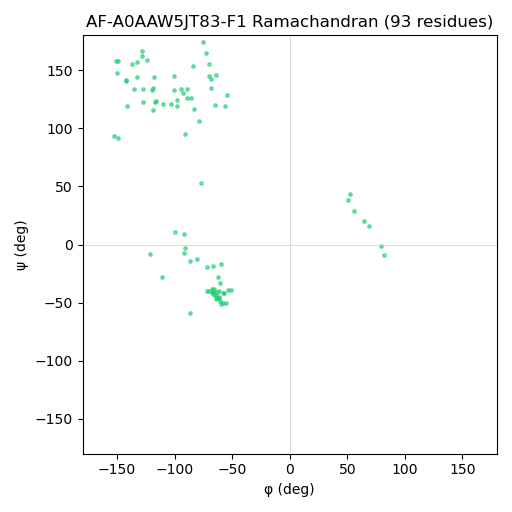 C 1
ATOM 602 O O . ALA A 1 79 ? 10.940 -5.687 3.715 1.00 98.62 79 ALA A O 1
ATOM 603 N N . PHE A 1 80 ? 9.592 -3.928 4.064 1.00 98.50 80 PHE A N 1
ATOM 604 C CA . PHE A 1 80 ? 8.871 -4.089 2.798 1.00 98.50 80 PHE A CA 1
ATOM 605 C C . PHE A 1 80 ? 9.767 -3.912 1.574 1.00 98.50 80 PHE A C 1
ATOM 607 O O . PHE A 1 80 ? 9.679 -4.717 0.649 1.00 98.50 80 PHE A O 1
ATOM 614 N N . GLY A 1 81 ? 10.675 -2.931 1.594 1.00 98.44 81 GLY A N 1
ATOM 615 C CA . GLY A 1 81 ? 11.685 -2.785 0.544 1.00 98.44 81 GLY A CA 1
ATOM 616 C C . GLY A 1 81 ? 12.550 -4.041 0.387 1.00 98.44 81 GLY A C 1
ATOM 617 O O . GLY A 1 81 ? 12.783 -4.489 -0.733 1.00 98.44 81 GLY A O 1
ATOM 618 N N . LYS A 1 82 ? 12.960 -4.663 1.501 1.00 98.69 82 LYS A N 1
ATOM 619 C CA . LYS A 1 82 ? 13.729 -5.917 1.484 1.00 98.69 82 LYS A CA 1
ATOM 620 C C . LYS A 1 82 ? 12.927 -7.106 0.958 1.00 98.69 82 LYS A C 1
ATOM 622 O O . LYS A 1 82 ? 13.482 -7.891 0.202 1.00 98.69 82 LYS A O 1
ATOM 627 N N . ILE A 1 83 ? 11.647 -7.234 1.318 1.00 98.56 83 ILE A N 1
ATOM 628 C CA . ILE A 1 83 ? 10.774 -8.296 0.787 1.00 98.56 83 ILE A CA 1
ATOM 629 C C . ILE A 1 83 ? 10.660 -8.165 -0.735 1.00 98.56 83 ILE A C 1
ATOM 631 O O . ILE A 1 83 ? 10.893 -9.137 -1.445 1.00 98.56 83 ILE A O 1
ATOM 635 N N . TYR A 1 84 ? 10.386 -6.955 -1.233 1.00 98.44 84 TYR A N 1
ATOM 636 C CA . TYR A 1 84 ? 10.315 -6.684 -2.670 1.00 98.44 84 TYR A CA 1
ATOM 637 C C . TYR A 1 84 ? 11.621 -7.046 -3.394 1.00 98.44 84 TYR A C 1
ATOM 639 O O . TYR A 1 84 ? 11.599 -7.782 -4.377 1.00 98.44 84 TYR A O 1
ATOM 647 N N . GLN A 1 85 ? 12.765 -6.573 -2.890 1.00 98.50 85 GLN A N 1
ATOM 648 C CA . GLN A 1 85 ? 14.068 -6.845 -3.506 1.00 98.50 85 GLN A CA 1
ATOM 649 C C . GLN A 1 85 ? 14.454 -8.324 -3.442 1.00 98.50 85 GLN A C 1
ATOM 651 O O . GLN A 1 85 ? 15.027 -8.838 -4.396 1.00 98.50 85 GLN A O 1
ATOM 656 N N . SER A 1 86 ? 14.148 -9.007 -2.337 1.00 98.69 86 SER A N 1
ATOM 657 C CA . SER A 1 86 ? 14.423 -10.435 -2.175 1.00 98.69 86 SER A CA 1
ATOM 658 C C . SER A 1 86 ? 13.626 -11.270 -3.176 1.00 98.69 86 SER A C 1
ATOM 660 O O . SER A 1 86 ? 14.198 -12.134 -3.833 1.00 98.69 86 SER A O 1
ATOM 662 N N . GLU A 1 87 ? 12.330 -10.991 -3.319 1.00 98.56 87 GLU A N 1
ATOM 663 C CA . GLU A 1 87 ? 11.458 -11.664 -4.288 1.00 98.56 87 GLU A CA 1
ATOM 664 C C . GLU A 1 87 ? 11.917 -11.399 -5.729 1.00 98.56 87 GLU A C 1
ATOM 666 O O . GLU A 1 87 ? 12.039 -12.322 -6.533 1.00 98.56 87 GLU A O 1
ATOM 671 N N . LEU A 1 88 ? 12.227 -10.139 -6.058 1.00 98.50 88 LEU A N 1
ATOM 672 C CA . LEU A 1 88 ? 12.729 -9.779 -7.382 1.00 98.50 88 LEU A CA 1
ATOM 673 C C . LEU A 1 88 ? 14.057 -10.480 -7.688 1.00 98.50 88 LEU A C 1
ATOM 675 O O . LEU A 1 88 ? 14.216 -11.032 -8.773 1.00 98.50 88 LEU A O 1
ATOM 679 N N . ARG A 1 89 ? 14.991 -10.493 -6.731 1.00 98.62 89 ARG A N 1
ATOM 680 C CA . ARG A 1 89 ? 16.277 -11.182 -6.866 1.00 98.62 89 ARG A CA 1
ATOM 681 C C . ARG A 1 89 ? 16.078 -12.657 -7.201 1.00 98.62 89 ARG A C 1
ATOM 683 O O . ARG A 1 89 ? 16.675 -13.120 -8.164 1.00 98.62 89 ARG A O 1
ATOM 690 N N . GLN A 1 90 ? 15.234 -13.366 -6.449 1.00 98.69 90 GLN A N 1
ATOM 691 C CA . GLN A 1 90 ? 14.968 -14.788 -6.689 1.00 98.69 90 GLN A CA 1
ATOM 692 C C . GLN A 1 90 ? 14.442 -15.042 -8.104 1.00 98.69 90 GLN A C 1
ATOM 694 O O . GLN A 1 90 ? 14.878 -15.982 -8.761 1.00 98.69 90 GLN A O 1
ATOM 699 N N . ARG A 1 91 ? 13.539 -14.185 -8.596 1.00 98.56 91 ARG A N 1
ATOM 700 C CA . ARG A 1 91 ? 13.008 -14.296 -9.961 1.00 98.56 91 ARG A CA 1
ATOM 701 C C . ARG A 1 91 ? 14.069 -14.036 -11.021 1.00 98.56 91 ARG A C 1
ATOM 703 O O . ARG A 1 91 ? 14.086 -14.743 -12.015 1.00 98.56 91 ARG A O 1
ATOM 710 N N . VAL A 1 92 ? 14.928 -13.039 -10.813 1.00 98.44 92 VAL A N 1
ATOM 711 C CA . VAL A 1 92 ? 16.000 -12.683 -11.756 1.00 98.44 92 VAL A CA 1
ATOM 712 C C . VAL A 1 92 ? 17.097 -13.747 -11.790 1.00 98.44 92 VAL A C 1
ATOM 714 O O . VAL A 1 92 ? 17.571 -14.072 -12.868 1.00 98.44 92 VAL A O 1
ATOM 717 N N . GLU A 1 93 ? 17.483 -14.314 -10.643 1.00 98.56 93 GLU A N 1
ATOM 718 C CA . GLU A 1 93 ? 18.468 -15.409 -10.565 1.00 98.56 93 GLU A CA 1
ATOM 719 C C . GLU A 1 93 ? 17.963 -16.720 -11.195 1.00 98.56 93 GLU A C 1
ATOM 721 O O . GLU A 1 93 ? 18.768 -17.599 -11.491 1.00 98.56 93 GLU A O 1
ATOM 726 N N . ALA A 1 94 ? 16.648 -16.863 -11.379 1.00 98.38 94 ALA A N 1
ATOM 727 C CA . ALA A 1 94 ? 16.021 -18.026 -12.002 1.00 98.38 94 ALA A CA 1
ATOM 728 C C . ALA A 1 94 ? 15.835 -17.904 -13.530 1.00 98.38 94 ALA A C 1
ATOM 730 O O . ALA A 1 94 ? 15.322 -18.847 -14.136 1.00 98.38 94 ALA A O 1
ATOM 731 N N . LEU A 1 95 ? 16.193 -16.761 -14.131 1.00 95.31 95 LEU A N 1
ATOM 732 C CA . LEU A 1 95 ? 16.201 -16.554 -15.588 1.00 95.31 95 LEU A CA 1
ATOM 733 C C . LEU A 1 95 ? 17.453 -17.166 -16.227 1.00 95.31 95 LEU A C 1
ATOM 735 O O . LEU A 1 95 ? 17.311 -17.689 -17.354 1.00 95.31 95 LEU A O 1
#

Nearest PDB structures (foldseek):
  2q7t-assembly2_B  TM=9.992E-01  e=1.566E-12  unclassified
  2q7u-assembly2_B  TM=9.909E-01  e=6.906E-12  unclassified
  2q7u-assembly1_A  TM=9.882E-01  e=1.976E-11  unclassified
  5n8o-assembly1_A  TM=9.747E-01  e=5.654E-11  Escherichia coli
  1p4d-assembly3_C  TM=9.462E-01  e=4.150E-11  Escherichia coli

Organism: NCBI:txid1673721